Protein AF-A0A7J0DR91-F1 (afdb_monomer_lite)

Sequence (103 aa):
MLLWSYFTVVFTDPGSVPPNWKPALDEERGETDLLIGAELDGVPSDPTNPRIRYCRKCNQLKPPRCHHCSVCGRCVLKMDHHCVWVVNCVGALNYKYFLLFLV

pLDDT: mean 84.37, std 17.32, range [51.0, 98.62]

Structure (mmCIF, N/CA/C/O backbone):
data_AF-A0A7J0DR91-F1
#
_entry.id   AF-A0A7J0DR91-F1
#
loop_
_atom_site.group_PDB
_atom_site.id
_atom_site.type_symbol
_atom_site.label_atom_id
_atom_site.label_alt_id
_atom_site.label_comp_id
_atom_site.label_asym_id
_atom_site.label_entity_id
_atom_site.label_seq_id
_atom_site.pdbx_PDB_ins_code
_atom_site.Cartn_x
_atom_site.Cartn_y
_atom_site.Cartn_z
_atom_site.occupancy
_atom_site.B_iso_or_equiv
_atom_site.auth_seq_id
_atom_site.auth_comp_id
_atom_site.auth_asym_id
_atom_site.auth_atom_id
_atom_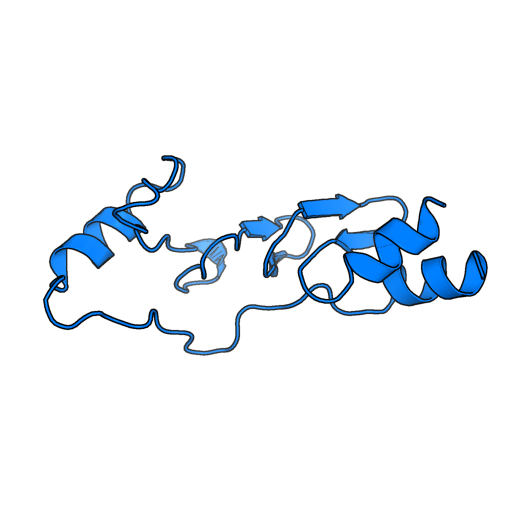site.pdbx_PDB_model_num
ATOM 1 N N . MET A 1 1 ? 19.735 5.494 -11.659 1.00 82.56 1 MET A N 1
ATOM 2 C CA . MET A 1 1 ? 18.589 6.019 -10.886 1.00 82.56 1 MET A CA 1
ATOM 3 C C . MET A 1 1 ? 17.283 5.342 -11.279 1.00 82.56 1 MET A C 1
ATOM 5 O O . MET A 1 1 ? 16.706 4.722 -10.403 1.00 82.56 1 MET A O 1
ATOM 9 N N . LEU A 1 2 ? 16.890 5.341 -12.561 1.00 91.06 2 LEU A N 1
ATOM 10 C CA . LEU A 1 2 ? 15.640 4.718 -13.037 1.00 91.06 2 LEU A CA 1
ATOM 11 C C . LEU A 1 2 ? 15.466 3.239 -12.642 1.00 91.06 2 LEU A C 1
ATOM 13 O O . LEU A 1 2 ? 14.452 2.863 -12.071 1.00 91.06 2 LEU A O 1
ATOM 17 N N . LEU A 1 3 ? 16.469 2.393 -12.905 1.00 94.69 3 LEU A N 1
ATOM 18 C CA . LEU A 1 3 ? 16.387 0.970 -12.547 1.00 94.69 3 LEU A CA 1
ATOM 19 C C . LEU A 1 3 ? 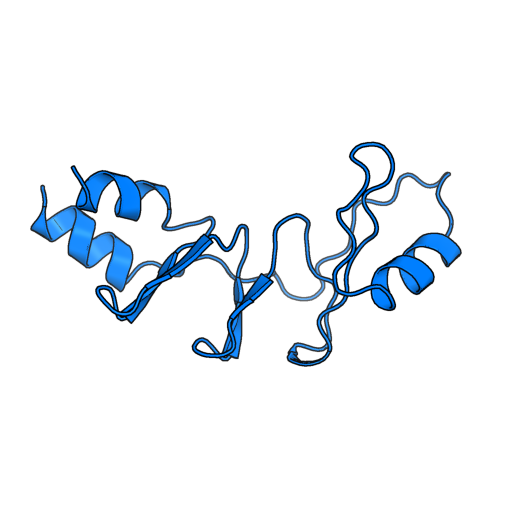16.278 0.770 -11.032 1.00 94.69 3 LEU A C 1
ATOM 21 O O . LEU A 1 3 ? 15.520 -0.072 -10.568 1.00 94.69 3 LEU A O 1
ATOM 25 N N . TRP A 1 4 ? 16.998 1.583 -10.256 1.00 96.12 4 TRP A N 1
ATOM 26 C CA . TRP A 1 4 ? 16.942 1.532 -8.799 1.00 96.12 4 TRP A CA 1
ATOM 27 C C . TRP A 1 4 ? 15.553 1.915 -8.280 1.00 96.12 4 TRP A C 1
ATOM 29 O O . TRP A 1 4 ? 14.992 1.178 -7.472 1.00 96.12 4 TRP A O 1
ATOM 39 N N . SER A 1 5 ? 14.973 3.026 -8.748 1.00 95.31 5 SER A N 1
ATOM 40 C CA . SER A 1 5 ? 13.624 3.434 -8.339 1.00 95.31 5 SER A CA 1
ATOM 41 C C . SER A 1 5 ? 12.574 2.416 -8.780 1.00 95.31 5 SER A C 1
ATOM 43 O O . SER A 1 5 ? 11.754 2.028 -7.951 1.00 95.31 5 SER A O 1
ATOM 45 N N . TYR A 1 6 ? 12.664 1.894 -10.008 1.00 97.19 6 TYR A N 1
ATOM 46 C CA . TYR A 1 6 ? 11.790 0.824 -10.496 1.00 97.19 6 TYR A CA 1
ATOM 47 C C . TYR A 1 6 ? 11.832 -0.413 -9.589 1.00 97.19 6 TYR A C 1
ATOM 49 O O . TYR A 1 6 ? 10.804 -0.801 -9.035 1.00 97.19 6 TYR A O 1
ATOM 57 N N . PHE A 1 7 ? 13.015 -0.995 -9.358 1.00 97.69 7 PHE A N 1
ATOM 58 C CA . PHE A 1 7 ? 13.137 -2.183 -8.507 1.00 97.69 7 PHE A CA 1
ATOM 59 C C . PHE A 1 7 ? 12.697 -1.910 -7.069 1.00 97.69 7 PHE A C 1
ATOM 61 O O . PHE A 1 7 ? 12.052 -2.755 -6.452 1.00 97.69 7 PHE A O 1
ATOM 68 N N . THR A 1 8 ? 12.977 -0.714 -6.546 1.00 97.50 8 THR A N 1
ATOM 69 C CA . THR A 1 8 ? 12.532 -0.343 -5.201 1.00 97.50 8 THR A CA 1
ATOM 70 C C . THR A 1 8 ? 11.002 -0.312 -5.115 1.00 97.50 8 THR A C 1
ATOM 72 O O . THR A 1 8 ? 10.448 -0.833 -4.153 1.00 97.50 8 THR A O 1
ATOM 75 N N . VAL A 1 9 ? 10.288 0.221 -6.114 1.00 97.56 9 VAL A N 1
ATOM 76 C CA . VAL A 1 9 ? 8.809 0.195 -6.138 1.00 97.56 9 VAL A CA 1
ATOM 77 C C . VAL A 1 9 ? 8.263 -1.224 -6.217 1.00 97.56 9 VAL A C 1
ATOM 79 O O . VAL A 1 9 ? 7.321 -1.551 -5.493 1.00 97.56 9 VAL A O 1
ATOM 82 N N . VAL A 1 10 ? 8.842 -2.046 -7.096 1.00 98.06 10 VAL A N 1
ATOM 83 C CA . VAL A 1 10 ? 8.396 -3.424 -7.336 1.00 98.06 10 VAL A CA 1
ATOM 84 C C . VAL A 1 10 ? 8.499 -4.248 -6.054 1.00 98.06 10 VAL A C 1
ATOM 86 O O . VAL A 1 10 ? 7.542 -4.923 -5.689 1.00 98.06 10 VAL A O 1
ATOM 89 N N . PHE A 1 11 ? 9.623 -4.158 -5.339 1.00 98.06 11 PHE A N 1
ATOM 90 C CA . PHE A 1 11 ? 9.902 -5.047 -4.207 1.00 98.06 11 PHE A CA 1
ATOM 91 C C . PHE A 1 11 ? 9.556 -4.477 -2.827 1.00 98.06 11 PHE A C 1
ATOM 93 O O . PHE A 1 11 ? 9.518 -5.232 -1.858 1.00 98.06 11 PHE A O 1
ATOM 100 N N . THR A 1 12 ? 9.291 -3.175 -2.701 1.00 97.94 12 THR A N 1
ATOM 101 C CA . THR A 1 12 ? 8.873 -2.600 -1.412 1.00 97.94 12 THR A CA 1
ATOM 102 C C . THR A 1 12 ? 7.405 -2.913 -1.143 1.00 97.94 12 THR A C 1
ATOM 104 O O . THR A 1 12 ? 6.543 -2.650 -1.985 1.00 97.94 12 THR A O 1
ATOM 107 N N . ASP A 1 13 ? 7.096 -3.416 0.056 1.00 97.75 13 ASP A N 1
ATOM 108 C CA . ASP A 1 13 ? 5.706 -3.561 0.488 1.00 97.75 13 ASP A CA 1
ATOM 109 C C . ASP A 1 13 ? 5.020 -2.182 0.502 1.00 97.75 13 ASP A C 1
ATOM 111 O O . ASP A 1 13 ? 5.529 -1.279 1.160 1.00 97.75 13 ASP A O 1
ATOM 115 N N . PRO A 1 14 ? 3.874 -1.975 -0.171 1.00 97.62 14 PRO A N 1
ATOM 116 C CA . PRO A 1 14 ? 3.179 -0.684 -0.198 1.00 97.62 14 PRO A CA 1
ATOM 117 C C . PRO A 1 14 ? 2.628 -0.212 1.155 1.00 97.62 14 PRO A C 1
ATOM 119 O O . PRO A 1 14 ? 2.226 0.946 1.279 1.00 97.62 14 PRO A O 1
ATOM 122 N N . GLY A 1 15 ? 2.613 -1.074 2.170 1.00 96.88 15 GLY A N 1
ATOM 123 C CA . GLY A 1 15 ? 2.097 -0.828 3.508 1.00 96.88 15 GLY A CA 1
ATOM 124 C C . GLY A 1 15 ? 0.811 -1.607 3.767 1.00 96.88 15 GLY A C 1
ATOM 125 O O . GLY A 1 15 ? -0.197 -1.408 3.088 1.00 96.88 15 GLY A O 1
ATOM 126 N N . SER A 1 16 ? 0.820 -2.464 4.786 1.00 95.75 16 SER A N 1
ATOM 127 C CA . SER A 1 16 ? -0.358 -3.160 5.314 1.00 95.75 16 SER A CA 1
ATOM 128 C C . SER A 1 16 ? -0.905 -2.483 6.567 1.00 95.75 16 SER A C 1
ATOM 130 O O . SER A 1 16 ? -0.169 -1.858 7.328 1.00 95.75 16 SER A O 1
ATOM 132 N N . VAL A 1 17 ? -2.200 -2.655 6.820 1.00 94.75 17 VAL A N 1
ATOM 133 C CA . VAL A 1 17 ? -2.789 -2.299 8.119 1.00 94.75 17 VAL A CA 1
ATOM 134 C C . VAL A 1 17 ? -2.185 -3.209 9.199 1.00 94.75 17 VAL A C 1
ATOM 136 O O . VAL A 1 17 ? -2.172 -4.425 8.992 1.00 94.75 17 VAL A O 1
ATOM 139 N N . PRO A 1 18 ? -1.670 -2.669 10.318 1.00 92.88 18 PRO A N 1
ATOM 140 C CA . PRO A 1 18 ? -1.145 -3.499 11.394 1.00 92.88 18 PRO A CA 1
ATOM 141 C C . PRO A 1 18 ? -2.269 -4.319 12.048 1.00 92.88 18 PRO A C 1
ATOM 143 O O . PRO A 1 18 ? -3.413 -3.852 12.113 1.00 92.88 18 PRO A O 1
ATOM 146 N N . PRO A 1 19 ? -1.968 -5.531 12.545 1.00 88.31 19 PRO A N 1
ATOM 147 C CA . PRO A 1 19 ? -2.960 -6.352 13.223 1.00 88.31 19 PRO A CA 1
ATOM 148 C C . PRO A 1 19 ? -3.503 -5.606 14.444 1.00 88.31 19 PRO A C 1
ATOM 150 O O . PRO A 1 19 ? -2.752 -4.954 15.168 1.00 88.31 19 PRO A O 1
ATOM 153 N N . ASN A 1 20 ? -4.813 -5.707 14.671 1.00 86.88 20 ASN A N 1
ATOM 154 C CA . ASN A 1 20 ? -5.508 -5.043 15.778 1.00 86.88 20 ASN A CA 1
ATOM 155 C C . ASN A 1 20 ? -5.400 -3.508 15.771 1.00 86.88 20 ASN A C 1
ATOM 157 O O . ASN A 1 20 ? -5.484 -2.889 16.833 1.00 86.88 20 ASN A O 1
ATOM 161 N N . TRP A 1 21 ? -5.227 -2.883 14.599 1.00 88.44 21 TRP A N 1
ATOM 162 C CA . TRP A 1 21 ? -5.314 -1.428 14.492 1.00 88.44 21 TRP A CA 1
ATOM 163 C C . TRP A 1 21 ? -6.652 -0.931 15.048 1.00 88.44 21 TRP A C 1
ATOM 165 O O . TRP A 1 21 ? -7.720 -1.417 14.664 1.00 88.44 21 TRP A O 1
ATOM 175 N N . LYS A 1 22 ? -6.579 0.060 15.935 1.00 83.31 22 LYS A N 1
ATOM 176 C CA . LYS A 1 22 ? -7.739 0.748 16.491 1.00 83.31 22 LYS A CA 1
ATOM 177 C C . LYS A 1 22 ? -7.636 2.243 16.185 1.00 83.31 22 LYS A C 1
ATOM 179 O O . LYS A 1 22 ? -6.526 2.782 16.190 1.00 83.31 22 LYS A O 1
ATOM 184 N N . PRO A 1 23 ? -8.765 2.909 15.914 1.00 81.25 23 PRO A N 1
ATOM 185 C CA . PRO A 1 23 ? -8.805 4.360 15.834 1.00 81.25 23 PRO A CA 1
ATOM 186 C C . PRO A 1 23 ? -8.395 4.968 17.181 1.00 81.25 23 PRO A C 1
ATOM 188 O O . PRO A 1 23 ? -8.718 4.416 18.233 1.00 81.25 23 PRO A O 1
ATOM 191 N N . ALA A 1 24 ? -7.690 6.099 17.146 1.00 73.62 24 ALA A N 1
ATOM 192 C CA . ALA A 1 24 ? -7.556 6.937 18.330 1.00 73.62 24 ALA A CA 1
ATOM 193 C C . ALA A 1 24 ? -8.943 7.531 18.600 1.00 73.62 24 ALA A C 1
ATOM 195 O O . ALA A 1 24 ? -9.461 8.250 17.749 1.00 73.62 24 ALA A O 1
ATOM 196 N N . LEU A 1 25 ? -9.571 7.128 19.702 1.00 62.84 25 LEU A N 1
ATOM 197 C CA . LEU A 1 25 ? -10.871 7.645 20.108 1.00 62.84 25 LEU A CA 1
ATOM 198 C C . LEU A 1 25 ? -10.647 8.895 20.951 1.00 62.84 25 LEU A C 1
ATOM 200 O O . LEU A 1 25 ? -10.017 8.832 22.004 1.00 62.84 25 LEU A O 1
ATOM 204 N N . ASP A 1 26 ? -11.177 10.016 20.496 1.00 58.97 26 ASP A N 1
ATOM 205 C CA . ASP A 1 26 ? -11.559 11.128 21.348 1.00 58.97 26 ASP A CA 1
ATOM 206 C C . ASP A 1 26 ? -12.748 10.626 22.195 1.00 58.97 26 ASP A C 1
ATOM 208 O O . ASP A 1 26 ? -13.805 10.322 21.644 1.00 58.97 26 ASP A O 1
ATOM 212 N N . GLU A 1 27 ? -12.564 10.465 23.514 1.00 55.84 27 GLU A N 1
ATOM 213 C CA . GLU A 1 27 ? -13.523 9.824 24.448 1.00 55.84 27 GLU A CA 1
ATOM 214 C C . GLU A 1 27 ? -14.952 10.414 24.395 1.00 55.84 27 GLU A C 1
ATOM 216 O O . GLU A 1 27 ? -15.918 9.746 24.754 1.00 55.84 27 GLU A O 1
ATOM 221 N N . GLU A 1 28 ? -15.101 11.634 23.877 1.00 55.44 28 GLU A N 1
ATOM 222 C CA . GLU A 1 28 ? -16.367 12.360 23.710 1.00 55.44 28 GLU A CA 1
ATOM 223 C C . GLU A 1 28 ? -17.238 11.843 22.540 1.00 55.44 28 GLU A C 1
ATOM 225 O O . GLU A 1 28 ? -18.442 12.107 22.487 1.00 55.44 28 GLU A O 1
ATOM 230 N N . ARG A 1 29 ? -16.666 11.098 21.580 1.00 55.81 29 ARG A N 1
ATOM 231 C CA . ARG A 1 29 ? -17.353 10.637 20.359 1.00 55.81 29 ARG A CA 1
ATOM 232 C C . ARG A 1 29 ? -17.674 9.141 20.468 1.00 55.81 29 ARG A C 1
ATOM 234 O O . ARG A 1 29 ? -16.923 8.287 20.011 1.00 55.81 29 ARG A O 1
ATOM 241 N N . GLY A 1 30 ? -18.773 8.836 21.158 1.00 52.66 30 GLY A N 1
ATOM 242 C CA . GLY A 1 30 ? -19.149 7.483 21.592 1.00 52.66 30 GLY A CA 1
ATOM 243 C C . GLY A 1 30 ? -19.231 6.385 20.511 1.00 52.66 30 GLY A C 1
ATOM 244 O O . GLY A 1 30 ? -19.294 6.635 19.308 1.00 52.66 30 GLY A O 1
ATOM 245 N N . GLU A 1 31 ? -19.290 5.132 20.981 1.00 55.16 31 GLU A N 1
ATOM 246 C CA . GLU A 1 31 ? -19.260 3.869 20.210 1.00 55.16 31 GLU A CA 1
ATOM 247 C C . GLU A 1 31 ? -20.276 3.764 19.054 1.00 55.16 31 GLU A C 1
ATOM 249 O O . GLU A 1 31 ? -20.087 2.979 18.122 1.00 55.16 31 GLU A O 1
ATOM 254 N N . THR A 1 32 ? -21.346 4.558 19.078 1.00 53.94 32 THR A N 1
ATOM 255 C CA . THR A 1 32 ? -22.412 4.554 18.068 1.00 53.94 32 THR A CA 1
ATOM 256 C C . THR A 1 32 ? -21.950 5.066 16.700 1.00 53.94 32 THR A C 1
ATOM 258 O O . THR A 1 32 ? -22.373 4.523 15.678 1.00 53.94 32 THR A O 1
ATOM 261 N N . ASP A 1 33 ? -21.035 6.041 16.644 1.00 58.84 33 ASP A N 1
ATOM 262 C CA . ASP A 1 33 ? -20.538 6.614 15.377 1.00 58.84 33 ASP A CA 1
ATOM 263 C C . ASP A 1 33 ? -19.607 5.626 14.631 1.00 58.84 33 ASP A C 1
ATOM 265 O O . ASP A 1 33 ? -19.526 5.620 13.398 1.00 58.84 33 ASP A O 1
ATOM 269 N N . LEU A 1 34 ? -18.958 4.712 15.370 1.00 61.19 34 LEU A N 1
ATOM 270 C CA . LEU A 1 34 ? -18.106 3.646 14.822 1.00 61.19 34 LEU A CA 1
ATOM 271 C C . LEU A 1 34 ? -18.908 2.599 14.044 1.00 61.19 34 LEU A C 1
ATOM 273 O O . LEU A 1 34 ? -18.484 2.162 12.972 1.00 61.19 34 LEU A O 1
ATOM 277 N N . LEU A 1 35 ? -20.068 2.205 14.576 1.00 59.38 35 LEU A N 1
ATOM 278 C CA . LEU A 1 35 ? -20.957 1.235 13.933 1.00 59.38 35 LEU A CA 1
ATOM 279 C C . LEU A 1 35 ? -21.583 1.827 12.665 1.00 59.38 35 LEU A C 1
ATOM 281 O O . LEU A 1 35 ? -21.592 1.177 11.622 1.00 59.38 35 LEU A O 1
ATOM 285 N N . ILE A 1 36 ? -21.997 3.096 12.715 1.00 57.78 36 ILE A N 1
ATOM 286 C CA . ILE A 1 36 ? -22.550 3.816 11.557 1.00 57.78 36 ILE A CA 1
ATOM 287 C C . ILE A 1 36 ? -21.483 4.003 10.460 1.00 57.78 36 ILE A C 1
ATOM 289 O O . ILE A 1 36 ? -21.768 3.848 9.269 1.00 57.78 36 ILE A O 1
ATOM 293 N N . GLY A 1 37 ? -20.234 4.303 10.836 1.00 57.16 37 GLY A N 1
ATOM 294 C CA . GLY A 1 37 ? -19.111 4.413 9.899 1.00 57.16 37 GLY A CA 1
ATOM 295 C C . GLY A 1 37 ? -18.738 3.094 9.212 1.00 57.16 37 GLY A C 1
ATOM 296 O O . GLY A 1 37 ? -18.335 3.098 8.045 1.00 57.16 37 GLY A O 1
ATOM 297 N N . ALA A 1 38 ? -18.920 1.964 9.900 1.00 57.78 38 ALA A N 1
ATOM 298 C CA . ALA A 1 38 ? -18.662 0.633 9.359 1.00 57.78 38 ALA A CA 1
ATOM 299 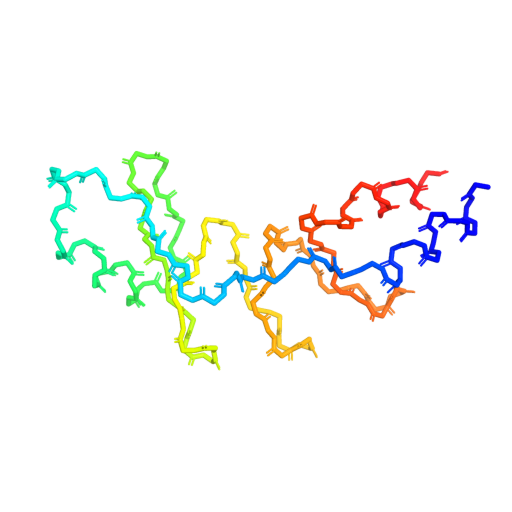C C . ALA A 1 38 ? -19.678 0.204 8.280 1.00 57.78 38 ALA A C 1
ATOM 301 O O . ALA A 1 38 ? -19.335 -0.600 7.407 1.00 57.78 38 ALA A O 1
ATOM 302 N N . GLU A 1 39 ? -20.901 0.740 8.311 1.00 57.19 39 GLU A N 1
ATOM 303 C CA . GLU A 1 39 ? -21.976 0.377 7.377 1.00 57.19 39 GLU A CA 1
ATOM 304 C C . GLU A 1 39 ? -21.967 1.188 6.071 1.00 57.19 39 GLU A C 1
ATOM 306 O O . GLU A 1 39 ? -22.401 0.688 5.032 1.00 57.19 39 GLU A O 1
ATOM 311 N N . LEU A 1 40 ? -21.404 2.400 6.076 1.00 59.72 40 LEU A N 1
ATOM 312 C CA . LEU A 1 40 ? -21.411 3.324 4.935 1.00 59.72 40 LEU A CA 1
ATOM 313 C C . LEU A 1 40 ? -20.094 3.274 4.140 1.00 59.72 40 LEU A C 1
ATOM 315 O O . LEU A 1 40 ? -19.341 4.249 4.055 1.00 59.72 40 LEU A O 1
ATOM 319 N N . ASP A 1 41 ? -19.806 2.127 3.527 1.00 52.44 41 ASP A N 1
ATOM 320 C CA . ASP A 1 41 ? -18.675 1.980 2.603 1.00 52.44 41 ASP A CA 1
ATOM 321 C C . ASP A 1 41 ? -18.944 2.803 1.318 1.00 52.44 41 ASP A C 1
ATOM 323 O O . ASP A 1 41 ? -19.639 2.352 0.413 1.00 52.44 41 ASP A O 1
ATOM 327 N N . GLY A 1 42 ? -18.407 4.030 1.231 1.00 54.47 42 GLY A N 1
ATOM 328 C CA . GLY A 1 42 ? -18.436 4.845 -0.000 1.00 54.47 42 GLY A CA 1
ATOM 329 C C . GLY A 1 42 ? -18.751 6.335 0.159 1.00 54.47 42 GLY A C 1
ATOM 330 O O . GLY A 1 42 ? -18.587 7.082 -0.802 1.00 54.47 42 GLY A O 1
ATOM 331 N N . VAL A 1 43 ? -19.153 6.795 1.347 1.00 52.75 43 VAL A N 1
ATOM 332 C CA . VAL A 1 43 ? -19.404 8.225 1.601 1.00 52.75 43 VAL A CA 1
ATOM 333 C C . VAL A 1 43 ? -18.072 8.939 1.892 1.00 52.75 43 VAL A C 1
ATOM 335 O O . VAL A 1 43 ? -17.255 8.396 2.646 1.00 52.75 43 VAL A O 1
ATOM 338 N N . PRO A 1 44 ? -17.803 10.127 1.313 1.00 52.94 44 PRO A N 1
ATOM 339 C CA . PRO A 1 44 ? -16.651 10.939 1.692 1.00 52.94 44 PRO A CA 1
ATOM 340 C C . PRO A 1 44 ? -16.699 11.217 3.196 1.00 52.94 44 PRO A C 1
ATOM 342 O O . PRO A 1 44 ? -17.718 11.675 3.709 1.00 52.94 44 PRO A O 1
ATOM 345 N N . SER A 1 45 ? -15.614 10.924 3.911 1.00 54.44 45 SER A N 1
ATOM 346 C CA . SER A 1 45 ? -15.490 11.325 5.310 1.00 54.44 45 SER A CA 1
ATOM 347 C C . SER A 1 45 ? -15.507 12.849 5.374 1.00 54.44 45 SER A C 1
ATOM 349 O O . SER A 1 45 ? -14.621 13.487 4.801 1.00 54.44 45 SER A O 1
ATOM 351 N N . ASP A 1 46 ? -16.501 13.416 6.051 1.00 54.38 46 ASP A N 1
ATOM 352 C CA . ASP A 1 46 ? -16.483 14.817 6.455 1.00 54.38 46 ASP A CA 1
ATOM 353 C C . ASP A 1 46 ? -15.157 15.081 7.200 1.00 54.38 46 ASP A C 1
ATOM 355 O O . ASP A 1 46 ? -14.828 14.324 8.120 1.00 54.38 46 ASP A O 1
AT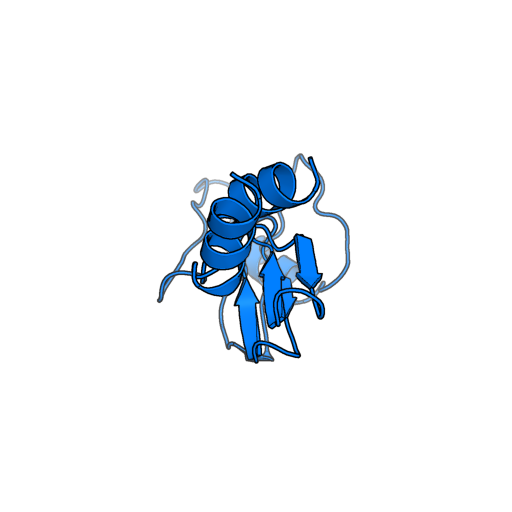OM 359 N N . PRO A 1 47 ? -14.354 16.093 6.821 1.00 53.84 47 PRO A N 1
ATOM 360 C CA . PRO A 1 47 ? -13.110 16.412 7.523 1.00 53.84 47 PRO A CA 1
ATOM 361 C C . PRO A 1 47 ? -13.318 16.724 9.014 1.00 53.84 47 PRO A C 1
ATOM 363 O O . PRO A 1 47 ? -12.363 16.645 9.782 1.00 53.84 47 PRO A O 1
ATOM 366 N N . THR A 1 48 ? -14.547 17.036 9.435 1.00 51.00 48 THR A N 1
ATOM 367 C CA . THR A 1 48 ? -14.919 17.267 10.838 1.00 51.00 48 THR A CA 1
ATOM 368 C C . THR A 1 48 ? -15.402 16.002 11.568 1.00 51.00 48 THR A C 1
ATOM 370 O O . THR A 1 48 ? -15.438 15.975 12.803 1.00 51.00 48 THR A O 1
ATOM 373 N N . ASN A 1 49 ? -15.729 14.920 10.845 1.00 52.69 49 ASN A N 1
ATOM 374 C CA . ASN A 1 49 ? -16.110 13.622 11.407 1.00 52.69 49 ASN A CA 1
ATOM 375 C C . ASN A 1 49 ? -15.531 12.445 10.598 1.00 52.69 49 ASN A C 1
ATOM 377 O O . ASN A 1 49 ? -16.190 11.935 9.681 1.00 52.69 49 ASN A O 1
ATOM 381 N N . PRO A 1 50 ? -14.303 11.983 10.910 1.00 58.81 50 PRO A N 1
ATOM 382 C CA . PRO A 1 50 ? -13.720 10.832 10.242 1.00 58.81 50 PRO A CA 1
ATOM 383 C C . PRO A 1 50 ? -14.443 9.548 10.670 1.00 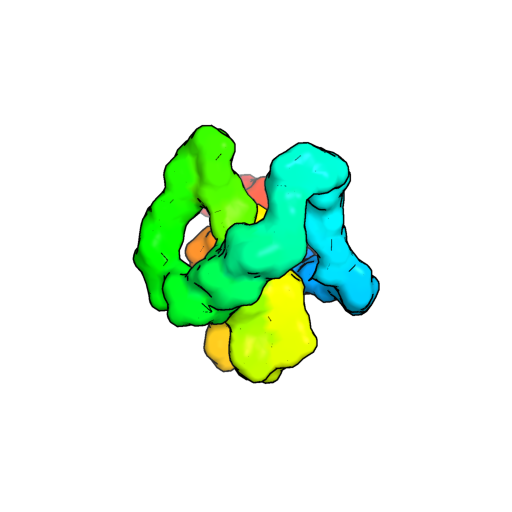58.81 50 PRO A C 1
ATOM 385 O O . PRO A 1 50 ? -14.005 8.831 11.566 1.00 58.81 50 PRO A O 1
ATOM 388 N N . ARG A 1 51 ? -15.541 9.224 9.981 1.00 68.31 51 ARG A N 1
ATOM 389 C CA . ARG A 1 51 ? -16.215 7.928 10.109 1.00 68.31 51 ARG A CA 1
ATOM 390 C C . ARG A 1 51 ? -15.231 6.808 9.792 1.00 68.31 51 ARG A C 1
ATOM 392 O O . ARG A 1 51 ? -14.677 6.734 8.690 1.00 68.31 51 ARG A O 1
ATOM 399 N N . ILE A 1 52 ? -15.007 5.933 10.763 1.00 76.44 52 ILE A N 1
ATOM 400 C CA . ILE A 1 52 ? -14.105 4.795 10.606 1.00 76.44 52 ILE A CA 1
ATOM 401 C C . ILE A 1 52 ? -14.797 3.740 9.751 1.00 76.44 52 ILE A C 1
ATOM 403 O O . ILE A 1 52 ? -15.852 3.224 10.101 1.00 76.44 52 ILE A O 1
ATOM 407 N N . ARG A 1 53 ? -14.190 3.431 8.605 1.00 85.31 53 ARG A N 1
ATOM 408 C CA . ARG A 1 53 ? -14.722 2.454 7.647 1.00 85.31 53 ARG A CA 1
ATOM 409 C C . ARG A 1 53 ? -14.291 1.045 8.033 1.00 85.31 53 ARG A C 1
ATOM 411 O O . ARG A 1 53 ? -13.239 0.861 8.638 1.00 85.31 53 ARG A O 1
ATOM 418 N N . TYR A 1 54 ? -15.035 0.032 7.601 1.00 87.81 54 TYR A N 1
ATOM 419 C CA . TYR A 1 54 ? -14.718 -1.372 7.871 1.00 87.81 54 TYR A CA 1
ATOM 420 C C . TYR A 1 54 ? -14.440 -2.151 6.582 1.00 87.81 54 TYR A C 1
ATOM 422 O O . TYR A 1 54 ? -15.051 -1.915 5.542 1.00 87.81 54 TYR A O 1
ATOM 430 N N . CYS A 1 55 ? -13.484 -3.080 6.601 1.00 91.62 55 CYS A N 1
ATOM 431 C CA . CYS A 1 55 ? -13.223 -3.983 5.485 1.00 91.62 55 CYS A CA 1
ATOM 432 C C . CYS A 1 55 ? -13.794 -5.365 5.776 1.00 91.62 55 CYS A C 1
ATOM 434 O O . CYS A 1 55 ? -13.186 -6.141 6.506 1.00 91.62 55 CYS A O 1
ATOM 436 N N . ARG A 1 56 ? -14.899 -5.712 5.109 1.00 92.62 56 ARG A N 1
ATOM 437 C CA . ARG A 1 56 ? -15.519 -7.043 5.225 1.00 92.62 56 ARG A CA 1
ATOM 438 C C . ARG A 1 56 ? -14.594 -8.173 4.762 1.00 92.62 56 ARG A C 1
ATOM 440 O O . ARG A 1 56 ? -14.532 -9.210 5.399 1.00 92.62 56 ARG A O 1
ATOM 447 N N . LYS A 1 57 ? -13.826 -7.953 3.687 1.00 94.12 57 LYS A N 1
ATOM 448 C CA . LYS A 1 57 ? -12.910 -8.963 3.121 1.00 94.12 57 LYS A CA 1
ATOM 449 C C . LYS A 1 57 ? -11.717 -9.279 4.026 1.00 94.12 57 LYS A C 1
ATOM 451 O O . LYS A 1 57 ? -11.253 -10.407 4.037 1.00 94.12 57 LYS A O 1
ATOM 456 N N . CYS A 1 58 ? -11.215 -8.281 4.753 1.00 94.12 58 CYS A N 1
ATOM 457 C CA . CYS A 1 58 ? -10.088 -8.443 5.677 1.00 94.12 58 CYS A CA 1
ATOM 458 C C . CYS A 1 58 ? -10.531 -8.565 7.144 1.00 94.12 58 CYS A C 1
ATOM 460 O O . CYS A 1 58 ? -9.675 -8.680 8.010 1.00 94.12 58 CYS A O 1
ATOM 462 N N . ASN A 1 59 ? -11.838 -8.501 7.419 1.00 91.88 59 ASN A N 1
ATOM 463 C CA . ASN A 1 59 ? -12.430 -8.549 8.756 1.00 91.88 59 ASN A CA 1
ATOM 464 C C . ASN A 1 59 ? -11.801 -7.554 9.761 1.00 91.88 59 ASN A C 1
ATOM 466 O O . ASN A 1 59 ? -11.536 -7.901 10.910 1.00 91.88 59 ASN A O 1
ATOM 470 N N . GLN A 1 60 ? -11.528 -6.315 9.332 1.00 89.75 60 GLN A N 1
ATOM 471 C CA . GLN A 1 60 ? -10.837 -5.309 10.154 1.00 89.75 60 GLN A CA 1
ATOM 472 C C . GLN A 1 60 ? -11.280 -3.874 9.846 1.00 89.75 60 GLN A C 1
ATOM 474 O O . GLN A 1 60 ? -11.731 -3.576 8.735 1.00 89.75 60 GLN A O 1
ATOM 479 N N . LEU A 1 61 ? -11.086 -2.964 10.805 1.00 89.31 61 LEU A N 1
ATOM 480 C CA . LEU A 1 61 ? -11.280 -1.528 10.596 1.00 89.31 61 LEU A CA 1
ATOM 481 C C . LEU A 1 61 ? -10.236 -0.991 9.605 1.00 89.31 61 LEU A C 1
ATOM 483 O O . LEU A 1 61 ? -9.071 -1.391 9.615 1.00 89.31 61 LEU A O 1
ATOM 487 N N . LYS A 1 62 ? -10.665 -0.089 8.724 1.00 90.19 62 LYS A N 1
ATOM 488 C CA . LYS A 1 62 ? -9.818 0.589 7.742 1.00 90.19 62 LYS A CA 1
ATOM 489 C C . LYS A 1 62 ? -9.281 1.874 8.380 1.00 90.19 62 LYS A C 1
ATOM 491 O O . LYS A 1 62 ? -10.079 2.766 8.678 1.00 90.19 62 LYS A O 1
ATOM 496 N N . PRO A 1 63 ? -7.953 2.026 8.505 1.00 90.56 63 PRO A N 1
ATOM 497 C CA . PRO A 1 63 ? -7.361 3.312 8.832 1.00 90.56 63 PRO A CA 1
ATOM 498 C C . PRO A 1 63 ? -7.774 4.403 7.833 1.00 90.56 63 PRO A C 1
ATOM 500 O O . PRO A 1 63 ? -8.136 4.095 6.687 1.00 90.56 63 PRO A O 1
ATOM 503 N N . PRO A 1 64 ? -7.671 5.688 8.209 1.00 87.50 64 PRO A N 1
ATOM 504 C CA . PRO A 1 64 ? -7.881 6.788 7.279 1.00 87.50 64 PRO A CA 1
ATOM 505 C C . PRO A 1 64 ? -7.062 6.602 5.997 1.00 87.50 64 PRO A C 1
ATOM 507 O O . PRO A 1 64 ? -5.891 6.220 6.035 1.00 87.50 64 PRO A O 1
ATOM 510 N N . ARG A 1 65 ? -7.689 6.861 4.842 1.00 90.31 65 ARG A N 1
ATOM 511 C CA . ARG A 1 65 ? -7.086 6.705 3.500 1.00 90.31 65 ARG A CA 1
ATOM 512 C C . ARG A 1 65 ? -6.643 5.277 3.137 1.00 90.31 65 ARG A C 1
ATOM 514 O O . ARG A 1 65 ? -5.944 5.088 2.145 1.00 90.31 65 ARG A O 1
ATOM 521 N N . CYS A 1 66 ? -7.023 4.265 3.913 1.00 94.06 66 CYS A N 1
ATOM 522 C CA . CYS A 1 66 ? -6.801 2.867 3.560 1.00 94.06 66 CYS A CA 1
ATOM 523 C C . CYS A 1 66 ? -7.899 2.357 2.617 1.00 94.06 66 CYS A C 1
ATOM 525 O O . CYS A 1 66 ? -9.084 2.658 2.811 1.00 94.06 66 CYS A O 1
ATOM 527 N N . HIS A 1 67 ? -7.503 1.555 1.625 1.00 95.44 67 HIS A N 1
ATOM 528 C CA . HIS A 1 67 ? -8.411 0.878 0.699 1.00 95.44 67 HIS A CA 1
ATOM 529 C C . HIS A 1 67 ? -8.017 -0.594 0.532 1.00 95.44 67 HIS A C 1
ATOM 531 O O . HIS A 1 67 ? -6.852 -0.965 0.673 1.00 95.44 67 HIS A O 1
ATOM 537 N N . HIS A 1 68 ? -9.005 -1.447 0.260 1.00 97.38 68 HIS A N 1
ATOM 538 C CA . HIS A 1 68 ? -8.775 -2.856 -0.042 1.00 97.38 68 HIS A CA 1
ATOM 539 C C . HIS A 1 68 ? -8.466 -3.014 -1.530 1.00 97.38 68 HIS A C 1
ATOM 541 O O . HIS A 1 68 ? -9.308 -2.697 -2.370 1.00 97.38 68 HIS A O 1
ATOM 547 N N . CYS A 1 69 ? -7.294 -3.552 -1.846 1.00 98.19 69 CYS A N 1
ATOM 548 C CA . CYS A 1 69 ? -6.948 -3.947 -3.200 1.00 98.19 69 CYS A CA 1
ATOM 549 C C . CYS A 1 69 ? -7.387 -5.394 -3.427 1.00 98.19 69 CYS A C 1
ATOM 551 O O . CYS A 1 69 ? -6.870 -6.304 -2.780 1.00 98.19 69 CYS A O 1
ATOM 553 N N . SER A 1 70 ? -8.316 -5.615 -4.360 1.00 97.56 70 SER A N 1
ATOM 554 C CA . SER A 1 70 ? -8.770 -6.963 -4.726 1.00 97.56 70 SER A CA 1
ATOM 555 C C . SER A 1 70 ? -7.669 -7.803 -5.370 1.00 97.56 70 SER A C 1
ATOM 557 O O . SER A 1 70 ? -7.650 -9.009 -5.162 1.00 97.56 70 SER A O 1
ATOM 559 N N . VAL A 1 71 ? -6.749 -7.173 -6.109 1.00 97.81 71 VAL A N 1
ATOM 560 C CA . VAL A 1 71 ? -5.636 -7.862 -6.780 1.00 97.81 71 VAL A CA 1
ATOM 561 C C . VAL A 1 71 ? -4.591 -8.330 -5.768 1.00 97.81 71 VAL A C 1
ATOM 563 O O . VAL A 1 71 ? -4.147 -9.469 -5.817 1.00 97.81 71 VAL A O 1
ATOM 566 N N . CYS A 1 72 ? -4.239 -7.480 -4.799 1.00 97.25 72 CYS A N 1
ATOM 567 C CA . CYS A 1 72 ? -3.307 -7.846 -3.728 1.00 97.25 72 CYS A CA 1
ATOM 568 C C . CYS A 1 72 ? -3.968 -8.642 -2.589 1.00 97.25 72 CYS A C 1
ATOM 570 O O . CYS A 1 72 ? -3.268 -9.070 -1.676 1.00 97.25 72 CYS A O 1
ATOM 572 N N . GLY A 1 73 ? -5.300 -8.772 -2.579 1.00 97.19 73 GLY A N 1
ATOM 573 C CA . GLY A 1 73 ? -6.054 -9.490 -1.548 1.00 97.19 73 GLY A CA 1
ATOM 574 C C . GLY A 1 73 ? -5.998 -8.869 -0.147 1.00 97.19 73 GLY A C 1
ATOM 575 O O . GLY A 1 73 ? -6.283 -9.551 0.835 1.00 97.19 73 GLY A O 1
ATOM 576 N N . ARG A 1 74 ? -5.625 -7.588 -0.013 1.00 96.94 74 ARG A N 1
ATOM 577 C CA . ARG A 1 74 ? -5.391 -6.953 1.296 1.00 96.94 74 ARG A CA 1
ATOM 578 C C . ARG A 1 74 ? -5.711 -5.463 1.329 1.00 96.94 74 ARG A C 1
ATOM 580 O O . ARG A 1 74 ? -5.768 -4.787 0.303 1.00 96.94 74 ARG A O 1
ATOM 587 N N . CYS A 1 75 ? -5.877 -4.946 2.544 1.00 97.50 75 CYS A N 1
ATOM 588 C CA . CYS A 1 75 ? -5.947 -3.513 2.811 1.00 97.50 75 CYS A CA 1
ATOM 589 C C . CYS A 1 75 ? -4.556 -2.872 2.734 1.00 97.50 75 CYS A C 1
ATOM 591 O O . CYS A 1 75 ? -3.644 -3.288 3.451 1.00 97.50 75 CYS A O 1
ATOM 593 N N . VAL A 1 76 ? -4.419 -1.849 1.890 1.00 98.12 76 VAL A N 1
ATOM 594 C CA . VAL A 1 76 ? -3.178 -1.099 1.678 1.00 98.12 76 VAL A CA 1
ATOM 595 C C . VAL A 1 76 ? -3.305 0.289 2.307 1.00 98.12 76 VAL A C 1
ATOM 597 O O . VAL A 1 76 ? -4.306 0.991 2.116 1.00 98.12 76 VAL A O 1
ATOM 600 N N . LEU A 1 77 ? -2.311 0.680 3.105 1.00 96.62 77 LEU A N 1
ATOM 601 C CA . LEU A 1 77 ? -2.266 1.996 3.746 1.00 96.62 77 LEU A CA 1
ATOM 602 C C . LEU A 1 77 ? -2.026 3.086 2.706 1.00 96.62 77 LEU A C 1
ATOM 604 O O . LEU A 1 77 ? -1.144 2.939 1.863 1.00 96.62 77 LEU A O 1
ATOM 608 N N . LYS A 1 78 ? -2.782 4.192 2.789 1.00 96.25 78 LYS A N 1
ATOM 609 C CA . LYS A 1 78 ? -2.706 5.316 1.835 1.00 96.25 78 LYS A CA 1
ATOM 610 C C . LYS A 1 78 ? -2.647 4.813 0.382 1.00 96.25 78 LYS A C 1
ATOM 612 O O . LYS A 1 78 ? -1.799 5.246 -0.391 1.00 96.25 78 LYS A O 1
ATOM 617 N N . MET A 1 79 ? -3.496 3.834 0.066 1.00 97.81 79 MET A N 1
ATOM 618 C CA . MET A 1 79 ? -3.522 3.202 -1.248 1.00 97.81 79 MET A CA 1
ATOM 619 C C . MET A 1 79 ? -3.833 4.257 -2.305 1.00 97.81 79 MET A C 1
ATOM 621 O O . MET A 1 79 ? -4.847 4.944 -2.199 1.00 97.81 79 MET A O 1
ATOM 625 N N . ASP A 1 80 ? -2.967 4.348 -3.307 1.00 98.06 80 ASP A N 1
ATOM 626 C CA . ASP A 1 80 ? -3.196 5.159 -4.495 1.00 98.06 80 ASP A CA 1
ATOM 627 C C . ASP A 1 80 ? -3.859 4.291 -5.573 1.00 98.06 80 ASP A C 1
ATOM 629 O O . ASP A 1 80 ? -5.044 4.443 -5.860 1.00 98.06 80 ASP A O 1
ATOM 633 N N . HIS A 1 81 ? -3.146 3.277 -6.073 1.00 98.19 81 HIS A N 1
ATOM 634 C CA . HIS A 1 81 ? -3.686 2.304 -7.024 1.00 98.19 81 HIS A CA 1
ATOM 635 C C . HIS A 1 81 ? -2.922 0.972 -6.995 1.00 98.19 81 HIS A C 1
ATOM 637 O O . HIS A 1 81 ? -1.878 0.831 -6.357 1.00 98.19 81 HIS A O 1
ATOM 643 N N . HIS A 1 82 ? -3.454 -0.038 -7.683 1.00 98.62 82 HIS A N 1
ATOM 644 C CA . HIS A 1 82 ? -2.681 -1.216 -8.069 1.00 98.62 82 HIS A CA 1
ATOM 645 C C . HIS A 1 82 ? -2.096 -0.980 -9.458 1.00 98.62 82 HIS A C 1
ATOM 647 O O . HIS A 1 82 ? -2.845 -0.745 -10.405 1.00 98.62 82 HIS A O 1
ATOM 653 N N . CYS A 1 83 ? -0.773 -1.018 -9.578 1.00 98.25 83 CYS A N 1
ATOM 654 C CA . CYS A 1 83 ? -0.092 -0.702 -10.820 1.00 98.25 83 CYS A CA 1
ATOM 655 C C . CYS A 1 83 ? 0.395 -1.983 -11.492 1.00 98.25 83 CYS A C 1
ATOM 657 O O . CYS A 1 83 ? 1.301 -2.658 -11.002 1.00 98.25 83 CYS A O 1
ATOM 659 N N . VAL A 1 84 ? -0.189 -2.291 -12.650 1.00 97.75 84 VAL A N 1
ATOM 660 C CA . VAL A 1 84 ? 0.156 -3.479 -13.446 1.00 97.75 84 VAL A CA 1
ATOM 661 C C . VAL A 1 84 ? 1.602 -3.454 -13.949 1.00 97.75 84 VAL A C 1
ATOM 663 O O . VAL A 1 84 ? 2.198 -4.507 -14.132 1.00 97.75 84 VAL A O 1
ATOM 666 N N . TRP A 1 85 ? 2.189 -2.265 -14.114 1.00 97.62 85 TRP A N 1
ATOM 667 C CA . TRP A 1 85 ? 3.543 -2.084 -14.649 1.00 97.62 85 TRP A CA 1
ATOM 668 C C . TRP A 1 85 ? 4.651 -2.408 -13.649 1.00 97.62 85 TRP A C 1
ATOM 670 O O . TRP A 1 85 ? 5.748 -2.774 -14.051 1.00 97.62 85 TRP A O 1
ATOM 680 N N . VAL A 1 86 ? 4.366 -2.281 -12.354 1.00 97.06 86 VAL A N 1
ATOM 681 C CA . VAL A 1 86 ? 5.291 -2.659 -11.270 1.00 97.06 86 VAL A CA 1
ATOM 682 C C . VAL A 1 86 ? 4.817 -3.912 -10.533 1.00 97.06 86 VAL A C 1
ATOM 684 O O . VAL A 1 86 ? 5.445 -4.322 -9.563 1.00 97.06 86 VAL A O 1
ATOM 687 N N . VAL A 1 87 ? 3.700 -4.504 -10.983 1.00 97.44 87 VAL A N 1
ATOM 688 C CA . VAL A 1 87 ? 3.066 -5.711 -10.422 1.00 97.44 87 VAL A CA 1
ATOM 689 C C . VAL A 1 87 ? 2.878 -5.605 -8.900 1.00 97.44 87 VAL A C 1
ATOM 691 O O . VAL A 1 87 ? 3.007 -6.568 -8.149 1.00 97.44 87 VAL A O 1
ATOM 694 N N . ASN A 1 88 ? 2.590 -4.395 -8.423 1.00 98.25 88 ASN A N 1
ATOM 695 C CA . ASN A 1 88 ? 2.491 -4.086 -7.004 1.00 98.25 88 ASN A CA 1
ATOM 696 C C . ASN A 1 88 ? 1.479 -2.957 -6.781 1.00 98.25 88 ASN A C 1
ATOM 698 O O . ASN A 1 88 ? 1.177 -2.155 -7.671 1.00 98.25 88 ASN A O 1
ATOM 702 N N . CYS A 1 89 ? 0.939 -2.883 -5.569 1.00 98.62 89 CYS A N 1
ATOM 703 C CA . CYS A 1 89 ? 0.216 -1.694 -5.154 1.00 98.62 89 CYS A CA 1
ATOM 704 C C . CYS A 1 89 ? 1.182 -0.531 -4.938 1.00 98.62 89 CYS A C 1
ATOM 706 O O . CYS A 1 89 ? 2.320 -0.724 -4.524 1.00 98.62 89 CYS A O 1
ATOM 708 N N . VAL A 1 90 ? 0.690 0.679 -5.176 1.00 98.62 90 VAL A N 1
ATOM 709 C CA . VAL A 1 90 ? 1.334 1.920 -4.761 1.00 98.62 90 VAL A CA 1
ATOM 710 C C . VAL A 1 90 ? 0.586 2.423 -3.529 1.00 98.62 90 VAL A C 1
ATOM 712 O O . VAL A 1 90 ? -0.622 2.669 -3.569 1.00 98.62 90 VAL A O 1
ATOM 715 N N . GLY A 1 91 ? 1.294 2.516 -2.410 1.00 98.19 91 GLY A N 1
ATOM 716 C CA . GLY A 1 91 ? 0.747 2.867 -1.104 1.00 98.19 91 GLY A CA 1
ATOM 717 C C . GLY A 1 91 ? 1.735 3.666 -0.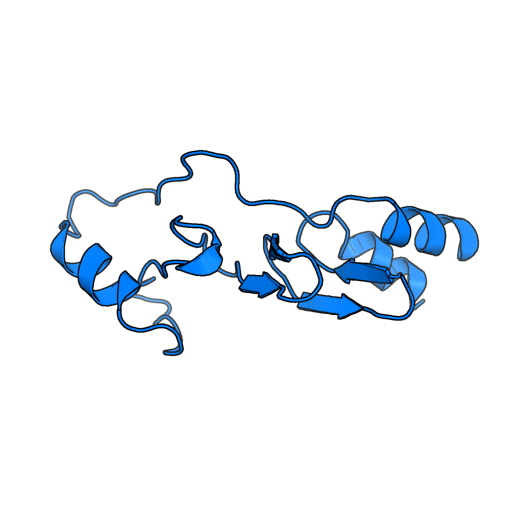262 1.00 98.19 91 GLY A C 1
ATOM 718 O O . GLY A 1 91 ? 2.750 4.160 -0.754 1.00 98.19 91 GLY A O 1
ATOM 719 N N . ALA A 1 92 ? 1.438 3.801 1.027 1.00 97.94 92 ALA A N 1
ATOM 720 C CA . ALA A 1 92 ? 2.170 4.644 1.968 1.00 97.94 92 ALA A CA 1
ATOM 721 C C . ALA A 1 92 ? 3.697 4.473 1.923 1.00 97.94 92 ALA A C 1
ATOM 723 O O . ALA A 1 92 ? 4.413 5.471 2.007 1.00 97.94 92 ALA A O 1
ATOM 724 N N . LEU A 1 93 ? 4.186 3.237 1.791 1.00 98.00 93 LEU A N 1
ATOM 725 C CA . LEU A 1 93 ? 5.608 2.921 1.946 1.00 98.00 93 LEU A CA 1
ATOM 726 C C . LEU A 1 93 ? 6.406 2.934 0.637 1.00 98.00 93 LEU A C 1
ATOM 728 O O . LEU A 1 93 ? 7.628 3.038 0.685 1.00 98.00 93 LEU A O 1
ATOM 732 N N . ASN A 1 94 ? 5.752 2.888 -0.528 1.00 98.12 94 ASN A N 1
ATOM 733 C CA . ASN A 1 94 ? 6.439 2.901 -1.825 1.00 98.12 94 ASN A CA 1
ATOM 734 C C . ASN A 1 94 ? 6.032 4.053 -2.760 1.00 98.12 94 ASN A C 1
ATOM 736 O O . ASN A 1 94 ? 6.626 4.207 -3.827 1.00 98.12 94 ASN A O 1
ATOM 740 N N . TYR A 1 95 ? 5.109 4.929 -2.340 1.00 98.00 95 TYR A N 1
ATOM 741 C CA . TYR A 1 95 ? 4.662 6.090 -3.121 1.00 98.00 95 TYR A CA 1
ATOM 742 C C . TYR A 1 95 ? 5.817 6.998 -3.572 1.00 98.00 95 TYR A C 1
ATOM 744 O O . TYR A 1 95 ? 5.870 7.415 -4.726 1.00 98.00 95 TYR A O 1
ATOM 752 N N . LYS A 1 96 ? 6.789 7.275 -2.689 1.00 96.94 96 LYS A N 1
ATOM 753 C CA . LYS A 1 96 ? 7.953 8.112 -3.034 1.00 96.94 96 LYS A CA 1
ATOM 754 C C . LYS A 1 96 ? 8.791 7.485 -4.148 1.00 96.94 96 LYS A C 1
ATOM 756 O O . LYS A 1 96 ? 9.218 8.188 -5.059 1.00 96.94 96 LYS A O 1
ATOM 761 N N . TYR A 1 97 ? 9.035 6.180 -4.068 1.00 97.00 97 TYR A N 1
ATOM 762 C CA . TYR A 1 97 ? 9.807 5.471 -5.084 1.00 97.00 97 TYR A CA 1
ATOM 763 C C . TYR A 1 97 ? 9.066 5.460 -6.419 1.00 97.00 97 TYR A C 1
ATOM 765 O O . TYR A 1 97 ? 9.704 5.597 -7.455 1.00 97.00 97 TYR A O 1
ATOM 773 N N . PHE A 1 98 ? 7.730 5.379 -6.387 1.00 97.75 98 PHE A N 1
ATOM 774 C CA . PHE A 1 98 ? 6.898 5.421 -7.586 1.00 97.75 98 PHE A CA 1
ATOM 775 C C . PHE A 1 98 ? 7.024 6.765 -8.299 1.00 97.75 98 PHE A C 1
ATOM 777 O O . PHE A 1 98 ? 7.280 6.792 -9.497 1.00 97.75 98 PHE A O 1
ATOM 784 N N . LEU A 1 99 ? 6.976 7.878 -7.564 1.00 97.25 99 LEU A N 1
ATOM 785 C CA . LEU A 1 99 ? 7.209 9.200 -8.151 1.00 97.25 99 LEU A CA 1
ATOM 786 C C . LEU A 1 99 ? 8.620 9.345 -8.743 1.00 97.25 99 LEU A C 1
ATOM 788 O O . LEU A 1 99 ? 8.763 9.876 -9.835 1.00 97.25 99 LEU A O 1
ATOM 792 N N . LEU A 1 100 ? 9.653 8.836 -8.062 1.00 96.44 100 LEU A N 1
ATOM 793 C CA . LEU A 1 100 ? 11.037 8.837 -8.568 1.00 96.44 100 LEU A CA 1
ATOM 794 C C . LEU A 1 100 ? 11.274 7.865 -9.733 1.00 96.44 100 LEU A C 1
ATOM 796 O O . LEU A 1 100 ? 12.340 7.883 -10.338 1.00 96.44 100 LEU A O 1
ATOM 800 N N . PHE A 1 101 ? 10.349 6.945 -9.986 1.00 95.00 101 PHE A N 1
ATOM 801 C CA . PHE A 1 101 ? 10.378 6.074 -11.156 1.00 95.00 101 PHE A CA 1
ATOM 802 C C . PHE A 1 101 ? 9.759 6.764 -12.381 1.00 95.00 101 PHE A C 1
ATOM 804 O O . PHE A 1 101 ? 10.193 6.504 -13.498 1.00 95.00 101 PHE A O 1
ATOM 811 N N . LEU A 1 102 ? 8.780 7.653 -12.180 1.00 94.88 102 LEU A N 1
ATOM 812 C CA . LEU A 1 102 ? 8.115 8.390 -13.261 1.00 94.88 102 LEU A CA 1
ATOM 813 C C . LEU A 1 102 ? 8.908 9.601 -13.784 1.00 94.88 102 LEU A C 1
ATOM 815 O O . LEU A 1 102 ? 8.542 10.144 -14.825 1.00 94.88 102 LEU A O 1
ATOM 819 N N . VAL A 1 103 ? 9.944 10.031 -13.058 1.00 89.06 103 VAL A N 1
ATOM 820 C CA . VAL A 1 103 ? 10.847 11.141 -13.415 1.00 89.06 103 VAL A CA 1
ATOM 821 C C . VAL A 1 103 ? 12.182 10.582 -13.883 1.00 89.06 103 VAL A C 1
ATOM 823 O O . VAL A 1 103 ? 12.652 11.024 -14.952 1.00 89.06 103 VAL A O 1
#

InterPro domains:
  IPR001594 Palmitoyltransferase, DHHC domain [PF01529] (51-103)
  IPR039859 Palmitoyltransferase PFA4/ZDHHC16/ZDHHC20/ERF2-like [PTHR12246] (1-103)

Radius of gyration: 15.74 Å; chains: 1; bounding box: 41×27×39 Å

Secondary structure (DSSP, 8-state):
-HHHHHHHHHHS---BPPTT------TTS-THHHHHHHH-TTSPPBTTB-PPEEETTTTEEEPTT-EEETTTTEEETT--EEETTTTEEE-TTTHHHHHHHH-

Organism: NCBI:txid165716

Foldseek 3Di:
DQVVLLVLLLPDAQAADDPPDDDPDPVVPDPPLQVVLQVDPPDPADPVGRHFYADPQARGIADPCWDQDPQVSGIGAVWDACDPSSNHTHHDTSVVSVVVNVD